Protein AF-A0A4T0ELU5-F1 (afdb_monomer_lite)

Foldseek 3Di:
DVVVLVVLLVVQQPDEAECEAPLVVLVVVLVPDDPSSLLSHAHYEYEDEFPPPDDPVSQVSLLVSLVSLLPNPNYAEYEYEYAAEFEDPCGCVPQAADALVVLVVQDPPVRNVSVVSNLSAAAHQYYHYHYPYDYDYDDPDPRVSVRSNPSVCSVVCRVVVNSCVRHHDD

Sequence (170 aa):
MQIYAEASELLFSSHVFDFDLHIESLVAFLSDLTPFARNCIRSVRLVKRALPYEKEYSKAEWAIAMEWLGRLGGLKSLSLGIVCGRPGPDGWDMIPALNLEHFDVLKGTEGMEWMDGLLTIKGLANCNVEPLVVHCPFPKSAAMARYIQFSASVDDGSFAVWLNDKMVRS

Organism: Aureobasidium pullulans (NCBI:txid5580)

Structure (mmCIF, N/CA/C/O backbone):
data_AF-A0A4T0ELU5-F1
#
_entry.id   AF-A0A4T0ELU5-F1
#
loop_
_atom_site.group_PDB
_atom_site.id
_atom_site.type_symbol
_atom_site.label_atom_id
_atom_site.label_alt_id
_atom_site.label_comp_id
_atom_site.label_asym_id
_atom_site.label_entity_id
_atom_site.label_seq_id
_atom_site.pdbx_PDB_ins_code
_atom_site.Cartn_x
_atom_site.Cartn_y
_atom_site.Cartn_z
_atom_site.occupancy
_atom_site.B_iso_or_equiv
_atom_site.auth_seq_id
_atom_site.auth_comp_id
_atom_site.auth_asym_id
_atom_site.auth_atom_id
_atom_site.pdbx_PDB_model_num
ATOM 1 N N . MET A 1 1 ? -28.016 5.121 25.402 1.00 60.59 1 MET A N 1
ATOM 2 C CA . MET A 1 1 ? -26.716 5.164 24.690 1.00 60.59 1 MET A CA 1
ATOM 3 C C . MET A 1 1 ? -26.295 3.823 24.071 1.00 60.59 1 MET A C 1
ATOM 5 O O . MET A 1 1 ? -25.379 3.831 23.267 1.00 60.59 1 MET A O 1
ATOM 9 N N . GLN A 1 2 ? -26.967 2.703 24.369 1.00 67.88 2 GLN A N 1
ATOM 10 C CA . GLN A 1 2 ? -26.643 1.377 23.820 1.00 67.88 2 GLN A CA 1
ATOM 11 C C . GLN A 1 2 ? -26.937 1.240 22.310 1.00 67.88 2 GLN A C 1
ATOM 13 O O . GLN A 1 2 ? -26.076 0.798 21.562 1.00 67.88 2 GLN A O 1
ATOM 18 N N . ILE A 1 3 ? -28.079 1.764 21.847 1.00 70.50 3 ILE A N 1
ATOM 19 C CA . ILE A 1 3 ? -28.472 1.744 20.422 1.00 70.50 3 ILE A CA 1
ATOM 20 C C . ILE A 1 3 ? -27.442 2.455 19.523 1.00 70.50 3 ILE A C 1
ATOM 22 O O . ILE A 1 3 ? -27.165 1.999 18.423 1.00 70.50 3 ILE A O 1
ATOM 26 N N . TYR A 1 4 ? -26.837 3.556 19.987 1.00 65.31 4 TYR A N 1
ATOM 27 C CA . TYR A 1 4 ? -25.806 4.276 19.224 1.00 65.31 4 TYR A CA 1
ATOM 28 C C . TYR A 1 4 ? -24.517 3.456 19.066 1.00 65.31 4 TYR A C 1
ATOM 30 O O . TYR A 1 4 ? -23.899 3.483 18.003 1.00 65.31 4 TYR A O 1
ATOM 38 N N . ALA A 1 5 ? -24.118 2.722 20.109 1.00 65.50 5 ALA A N 1
ATOM 39 C CA . ALA A 1 5 ? -22.937 1.867 20.069 1.00 65.50 5 ALA A CA 1
ATOM 40 C C . ALA A 1 5 ? -23.159 0.664 19.141 1.00 65.50 5 ALA A C 1
ATOM 42 O O . ALA A 1 5 ? -22.341 0.426 18.259 1.00 65.50 5 ALA A O 1
ATOM 43 N N . GLU A 1 6 ? -24.302 -0.015 19.273 1.00 63.28 6 GLU A N 1
ATOM 44 C CA . GLU A 1 6 ? -24.691 -1.144 18.416 1.00 63.28 6 GLU A CA 1
ATOM 45 C C . GLU A 1 6 ? -24.824 -0.721 16.943 1.00 63.28 6 GLU A C 1
ATOM 47 O O . GLU A 1 6 ? -24.315 -1.394 16.047 1.00 63.28 6 GLU A O 1
ATOM 52 N N . ALA A 1 7 ? -25.438 0.440 16.680 1.00 72.56 7 ALA A N 1
ATOM 53 C CA . ALA A 1 7 ? -25.554 0.980 15.328 1.00 72.56 7 ALA A CA 1
ATOM 54 C C . ALA A 1 7 ? -24.190 1.370 14.738 1.00 72.56 7 ALA A C 1
ATOM 56 O O . ALA A 1 7 ? -23.928 1.084 13.575 1.00 72.56 7 ALA A O 1
ATOM 57 N N . SER A 1 8 ? -23.304 1.991 15.525 1.00 70.69 8 SER A N 1
ATOM 58 C CA . SER A 1 8 ? -21.956 2.345 15.058 1.00 70.69 8 SER A CA 1
ATOM 59 C C . SER A 1 8 ? -21.119 1.097 14.764 1.00 70.69 8 SER A C 1
ATOM 61 O O . SER A 1 8 ? -20.410 1.054 13.763 1.00 70.69 8 SER A O 1
ATOM 63 N N . GLU A 1 9 ? -21.221 0.061 15.596 1.00 73.19 9 GLU A N 1
ATOM 64 C CA . GLU A 1 9 ? -20.533 -1.203 15.348 1.00 73.19 9 GLU A CA 1
ATOM 65 C C . GLU A 1 9 ? -20.999 -1.844 14.039 1.00 73.19 9 GLU A C 1
ATOM 67 O O . GLU A 1 9 ? -20.160 -2.189 13.208 1.00 73.19 9 GLU A O 1
ATOM 72 N N . LEU A 1 10 ? -22.313 -1.928 13.810 1.00 76.50 10 LEU A N 1
ATOM 73 C CA . LEU A 1 10 ? -22.869 -2.426 12.550 1.00 76.50 10 LEU A CA 1
ATOM 74 C C . LEU A 1 10 ? -22.392 -1.597 11.351 1.00 76.50 10 LEU A C 1
ATOM 76 O O . LEU A 1 10 ? -21.837 -2.157 10.413 1.00 76.50 10 LEU A O 1
ATOM 80 N N . LEU A 1 11 ? -22.543 -0.272 11.400 1.00 77.38 11 LEU A N 1
ATOM 81 C CA . LEU A 1 11 ? -22.243 0.612 10.269 1.00 77.38 11 LEU A CA 1
ATOM 82 C C . LEU A 1 11 ? -20.759 0.623 9.881 1.00 77.38 11 LEU A C 1
ATOM 84 O O . LEU A 1 11 ? -20.438 0.664 8.700 1.00 77.38 11 LEU A O 1
ATOM 88 N N . PHE A 1 12 ? -19.838 0.601 10.845 1.00 78.06 12 PHE A N 1
ATOM 89 C CA . PHE A 1 12 ? -18.409 0.743 10.540 1.00 78.06 12 PHE A CA 1
ATOM 90 C C . PHE A 1 12 ? -17.669 -0.594 10.401 1.00 78.06 12 PHE A C 1
ATOM 92 O O . PHE A 1 12 ? -16.571 -0.619 9.846 1.00 78.06 12 PHE A O 1
ATOM 99 N N . SER A 1 13 ? -18.238 -1.714 10.860 1.00 78.00 13 SER A N 1
ATOM 100 C CA . SER A 1 13 ? -17.550 -3.010 10.780 1.00 78.00 13 SER A CA 1
ATOM 101 C C . SER A 1 13 ? -17.874 -3.833 9.533 1.00 78.00 13 SER A C 1
ATOM 103 O O . SER A 1 13 ? -17.039 -4.640 9.124 1.00 78.00 13 SER A O 1
ATOM 105 N N . SER A 1 14 ? -19.037 -3.622 8.903 1.00 81.19 14 SER A N 1
ATOM 106 C CA . SER A 1 14 ? -19.497 -4.423 7.756 1.00 81.19 14 SER A CA 1
ATOM 107 C C . SER A 1 14 ? -19.096 -3.878 6.383 1.00 81.19 14 SER A C 1
ATOM 109 O O . SER A 1 14 ? -19.432 -4.486 5.367 1.00 81.19 14 SER A O 1
ATOM 111 N N . HIS A 1 15 ? -18.419 -2.730 6.323 1.00 86.69 15 HIS A N 1
ATOM 112 C CA . HIS A 1 15 ? -18.087 -2.054 5.070 1.00 86.69 15 HIS A CA 1
ATOM 113 C C . HIS A 1 15 ? -16.5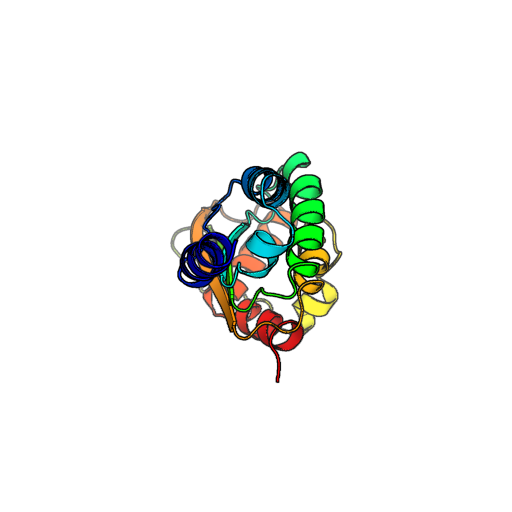80 -1.962 4.838 1.00 86.69 15 HIS A C 1
ATOM 115 O O . HIS A 1 15 ? -15.780 -1.906 5.773 1.00 86.69 15 HIS A O 1
ATOM 121 N N . VAL A 1 16 ? -16.205 -1.937 3.558 1.00 92.19 16 VAL A N 1
ATOM 122 C CA . VAL A 1 16 ? -14.872 -1.522 3.124 1.00 92.19 16 VAL A CA 1
ATOM 123 C C . VAL A 1 16 ? -14.939 -0.025 2.860 1.00 92.19 16 VAL A C 1
ATOM 125 O O . VAL A 1 16 ? -15.671 0.406 1.971 1.00 92.19 16 VAL A O 1
ATOM 128 N N . PHE A 1 17 ? -14.198 0.762 3.637 1.00 94.38 17 PHE A N 1
ATOM 129 C CA . PHE A 1 17 ? -14.061 2.193 3.382 1.00 94.38 17 PHE A CA 1
ATOM 130 C C . PHE A 1 17 ? -13.007 2.397 2.300 1.00 94.38 17 PHE A C 1
ATOM 132 O O . PHE A 1 17 ? -11.821 2.167 2.540 1.00 94.38 17 PHE A O 1
ATOM 139 N N . ASP A 1 18 ? -13.460 2.764 1.106 1.00 94.38 18 ASP A N 1
ATOM 140 C CA . ASP A 1 18 ? -12.616 2.976 -0.063 1.00 94.38 18 ASP A CA 1
ATOM 141 C C . ASP A 1 18 ? -12.361 4.466 -0.270 1.00 94.38 18 ASP A C 1
ATOM 143 O O . ASP A 1 18 ? -13.299 5.253 -0.408 1.00 94.38 18 ASP A O 1
ATOM 147 N N . PHE A 1 19 ? -11.085 4.839 -0.270 1.00 93.38 19 PHE A N 1
ATOM 148 C CA . PHE A 1 19 ? -10.647 6.210 -0.512 1.00 93.38 19 PHE A CA 1
ATOM 149 C C . PHE A 1 19 ? -9.945 6.361 -1.860 1.00 93.38 19 PHE A C 1
ATOM 151 O O . PHE A 1 19 ? -9.577 7.477 -2.211 1.00 93.38 19 PHE A O 1
ATOM 158 N N . ASP A 1 20 ? -9.768 5.276 -2.624 1.00 89.50 20 ASP A N 1
ATOM 159 C CA . ASP A 1 20 ? -9.060 5.279 -3.904 1.00 89.50 20 ASP A CA 1
ATOM 160 C C . ASP A 1 20 ? -7.741 6.085 -3.804 1.00 89.50 20 ASP A C 1
ATOM 162 O O . ASP A 1 20 ? -6.909 5.827 -2.929 1.00 89.50 20 ASP A O 1
ATOM 166 N N . LEU A 1 21 ? -7.557 7.094 -4.656 1.00 86.62 21 LEU A N 1
ATOM 167 C CA . LEU A 1 21 ? -6.403 7.994 -4.674 1.00 86.62 21 LEU A CA 1
ATOM 168 C C . LEU A 1 21 ? -6.512 9.183 -3.704 1.00 86.62 21 LEU A C 1
ATOM 170 O O . LEU A 1 21 ? -5.566 9.965 -3.608 1.00 86.62 21 LEU A O 1
ATOM 174 N N . HIS A 1 22 ? -7.645 9.340 -3.020 1.00 89.50 22 HIS A N 1
ATOM 175 C CA . HIS A 1 22 ? -7.974 10.469 -2.148 1.00 89.50 22 HIS A CA 1
ATOM 176 C C . HIS A 1 22 ? -7.513 10.226 -0.710 1.00 89.50 22 HIS A C 1
ATOM 178 O O . HIS A 1 22 ? -8.309 10.173 0.233 1.00 89.50 22 HIS A O 1
ATOM 184 N N . ILE A 1 23 ? -6.206 10.047 -0.536 1.00 89.56 23 ILE A N 1
ATOM 185 C CA . ILE A 1 23 ? -5.593 9.741 0.760 1.00 89.56 23 ILE A CA 1
ATOM 186 C C . ILE A 1 23 ? -5.880 10.819 1.824 1.00 89.56 23 ILE A C 1
ATOM 188 O O . ILE A 1 23 ? -6.011 10.511 3.008 1.00 89.56 23 ILE A O 1
ATOM 192 N N . GLU A 1 24 ? -6.073 12.071 1.412 1.00 88.50 24 GLU A N 1
ATOM 193 C CA . GLU A 1 24 ? -6.480 13.192 2.259 1.00 88.50 24 GLU A CA 1
ATOM 194 C C . GLU A 1 24 ? -7.869 12.988 2.884 1.00 88.50 24 GLU A C 1
ATOM 196 O O . GLU A 1 24 ? -8.109 13.352 4.041 1.00 88.50 24 GLU A O 1
ATOM 201 N N . SER A 1 25 ? -8.775 12.341 2.145 1.00 91.88 25 SER A N 1
ATOM 202 C CA . SER A 1 25 ? -10.150 12.099 2.585 1.00 91.88 25 SER A CA 1
ATOM 203 C C . SER A 1 25 ? -10.215 11.055 3.699 1.00 91.88 25 SER A C 1
ATOM 205 O O . SER A 1 25 ? -11.090 11.142 4.559 1.00 91.88 25 SER A O 1
ATOM 207 N N . LEU A 1 26 ? -9.258 10.117 3.751 1.00 93.50 26 LEU A N 1
ATOM 208 C CA . LEU A 1 26 ? -9.125 9.175 4.867 1.00 93.50 26 LEU A CA 1
ATOM 209 C C . LEU A 1 26 ? -8.890 9.922 6.180 1.00 93.50 26 LEU A C 1
ATOM 211 O O . LEU A 1 26 ? -9.548 9.644 7.181 1.00 93.50 26 LEU A O 1
ATOM 215 N N . VAL A 1 27 ? -7.951 10.870 6.191 1.00 91.44 27 VAL A N 1
ATOM 216 C CA . VAL A 1 27 ? -7.578 11.589 7.416 1.00 91.44 27 VAL A CA 1
ATOM 217 C C . VAL A 1 27 ? -8.738 12.453 7.908 1.00 91.44 27 VAL A C 1
ATOM 219 O O . VAL A 1 27 ? -9.033 12.437 9.105 1.00 91.44 27 VAL A O 1
ATOM 222 N N . ALA A 1 28 ? -9.428 13.152 7.000 1.00 92.31 28 ALA A N 1
ATOM 223 C CA . ALA A 1 28 ? -10.627 13.922 7.329 1.00 92.31 28 ALA A CA 1
ATOM 224 C C . ALA A 1 28 ? -11.723 13.016 7.918 1.00 92.31 28 ALA A C 1
ATOM 226 O O . ALA A 1 28 ? -12.185 13.249 9.034 1.00 92.31 28 ALA A O 1
ATOM 227 N N . PHE A 1 29 ? -12.038 11.911 7.234 1.00 94.12 29 PHE A N 1
ATOM 228 C CA . PHE A 1 29 ? -13.028 10.935 7.687 1.00 94.12 29 PHE A CA 1
ATOM 229 C C . PHE A 1 29 ? -12.709 10.385 9.082 1.00 94.12 29 PHE A C 1
ATOM 231 O O . PHE A 1 29 ? -13.560 10.401 9.966 1.00 94.12 29 PHE A O 1
ATOM 238 N N . LEU A 1 30 ? -11.475 9.930 9.322 1.00 93.69 30 LEU A N 1
ATOM 239 C CA . LEU A 1 30 ? -11.087 9.376 10.622 1.00 93.69 30 LEU A CA 1
ATOM 240 C C . LEU A 1 30 ? -11.102 10.428 11.738 1.00 93.69 30 LEU A C 1
ATOM 242 O O . LEU A 1 30 ? -11.379 10.078 12.892 1.00 93.69 30 LEU A O 1
ATOM 246 N N . SER A 1 31 ? -10.799 11.686 11.412 1.00 92.00 31 SER A N 1
ATOM 247 C CA . SER A 1 31 ? -10.791 12.805 12.361 1.00 92.00 31 SER A CA 1
ATOM 248 C C . SER A 1 31 ? -12.198 13.184 12.820 1.00 92.00 31 SER A C 1
ATOM 250 O O . SER A 1 31 ? -12.378 13.467 14.003 1.00 92.00 31 SER A O 1
ATOM 252 N N . ASP A 1 32 ? -13.184 13.102 11.926 1.00 93.69 32 ASP A N 1
ATOM 253 C CA . ASP A 1 32 ? -14.591 13.393 12.226 1.00 93.69 32 ASP A CA 1
ATOM 254 C C . ASP A 1 32 ? -15.266 12.297 13.074 1.00 93.69 32 ASP A C 1
ATOM 256 O O . ASP A 1 32 ? -16.287 12.532 13.727 1.00 93.69 32 ASP A O 1
ATOM 260 N N . LEU A 1 33 ? -14.696 11.086 13.105 1.00 91.50 33 LEU A N 1
ATOM 261 C CA . LEU A 1 33 ? -15.218 9.980 13.904 1.00 91.50 33 LEU A CA 1
ATOM 262 C C . LEU A 1 33 ? -14.823 10.069 15.381 1.00 91.50 33 LEU A C 1
ATOM 264 O O . LEU A 1 33 ? -13.678 10.355 15.746 1.00 91.50 33 LEU A O 1
ATOM 268 N N . THR A 1 34 ? -15.762 9.669 16.244 1.00 91.12 34 THR A N 1
ATOM 269 C CA . THR A 1 34 ? -15.469 9.407 17.658 1.00 91.12 34 THR A CA 1
ATOM 270 C C . THR A 1 34 ? -14.444 8.273 17.799 1.00 91.12 34 THR A C 1
ATOM 272 O O . THR A 1 34 ? -14.379 7.387 16.940 1.00 91.12 34 THR A O 1
ATOM 275 N N . PRO A 1 35 ? -13.679 8.218 18.908 1.00 90.25 35 PRO A N 1
ATOM 276 C CA . PRO A 1 35 ? -12.730 7.129 19.142 1.00 90.25 35 PRO A CA 1
ATOM 277 C C . PRO A 1 35 ? -13.364 5.731 19.066 1.00 90.25 35 PRO A C 1
ATOM 279 O O . PRO A 1 35 ? -12.737 4.801 18.564 1.00 90.25 35 PRO A O 1
ATOM 282 N N . PHE A 1 36 ? -14.615 5.588 19.522 1.00 89.19 36 PHE A N 1
ATOM 283 C CA . PHE A 1 36 ? -15.353 4.327 19.446 1.00 89.19 36 PHE A CA 1
ATOM 284 C C . PHE A 1 36 ? -15.658 3.934 17.995 1.00 89.19 36 PHE A C 1
ATOM 286 O O . PHE A 1 36 ? -15.242 2.864 17.562 1.00 89.19 36 PHE A O 1
ATOM 293 N N . ALA A 1 37 ? -16.311 4.818 17.230 1.00 89.56 37 ALA A N 1
ATOM 294 C CA . ALA A 1 37 ? -16.674 4.555 15.836 1.00 89.56 37 ALA A CA 1
ATOM 295 C C . ALA A 1 37 ? -15.441 4.254 14.971 1.00 89.56 37 ALA A C 1
ATOM 297 O O . ALA A 1 37 ? -15.435 3.318 14.174 1.00 89.56 37 ALA A O 1
ATOM 298 N N . ARG A 1 38 ? -14.348 4.987 15.202 1.00 92.69 38 ARG A N 1
ATOM 299 C CA . ARG A 1 38 ? -13.065 4.756 14.541 1.00 92.69 38 ARG A CA 1
ATOM 300 C C . ARG A 1 38 ? -12.520 3.345 14.794 1.00 92.69 38 ARG A C 1
ATOM 302 O O . ARG A 1 38 ? -12.004 2.711 13.879 1.00 92.69 38 ARG A O 1
ATOM 309 N N . ASN A 1 39 ? -12.656 2.830 16.015 1.00 90.06 39 ASN A N 1
ATOM 310 C CA . ASN A 1 39 ? -12.194 1.487 16.373 1.00 90.06 39 ASN A CA 1
ATOM 311 C C . ASN A 1 39 ? -13.103 0.357 15.842 1.00 90.06 39 ASN A C 1
ATOM 313 O O . ASN A 1 39 ? -12.728 -0.820 15.886 1.00 90.06 39 ASN A O 1
ATOM 317 N N . CYS A 1 40 ? -14.290 0.694 15.334 1.00 92.75 40 CYS A N 1
ATOM 318 C CA . CYS A 1 40 ? -15.178 -0.247 14.656 1.00 92.75 40 CYS A CA 1
ATOM 319 C C . CYS A 1 40 ? -14.767 -0.501 13.199 1.00 92.75 40 CYS A C 1
ATOM 321 O O . CYS A 1 40 ? -15.162 -1.527 12.653 1.00 92.75 40 CYS A O 1
ATOM 323 N N . ILE A 1 41 ? -13.947 0.366 12.590 1.00 94.81 41 ILE A N 1
ATOM 324 C CA . ILE A 1 41 ? -13.461 0.189 11.214 1.00 94.81 41 ILE A CA 1
ATOM 325 C C . ILE A 1 41 ? -12.640 -1.099 11.117 1.00 94.81 41 ILE A C 1
ATOM 327 O O . ILE A 1 41 ? -11.646 -1.275 11.826 1.00 94.81 41 ILE A O 1
ATOM 331 N N . ARG A 1 42 ? -13.060 -2.005 10.225 1.00 96.00 42 ARG A N 1
ATOM 332 C CA . ARG A 1 42 ? -12.394 -3.301 9.997 1.00 96.00 42 ARG A CA 1
ATOM 333 C C . ARG A 1 42 ? -11.646 -3.382 8.675 1.00 96.00 42 ARG A C 1
ATOM 335 O O . ARG A 1 42 ? -10.632 -4.077 8.625 1.00 96.00 42 ARG A O 1
ATOM 342 N N . SER A 1 43 ? -12.113 -2.681 7.647 1.00 96.88 43 SER A N 1
ATOM 343 C CA . SER A 1 43 ? -11.611 -2.837 6.283 1.00 96.88 43 SER A CA 1
ATOM 344 C C . SER A 1 43 ? -11.446 -1.486 5.598 1.00 96.88 43 SER A C 1
ATOM 346 O O . SER A 1 43 ? -12.394 -0.704 5.534 1.00 96.88 43 SER A O 1
ATOM 348 N N . VAL A 1 44 ? -10.252 -1.229 5.068 1.00 97.25 44 VAL A N 1
ATOM 349 C CA . VAL A 1 44 ? -9.926 -0.006 4.319 1.00 97.25 44 VAL A CA 1
ATOM 350 C C . VAL A 1 44 ? -9.336 -0.382 2.964 1.00 97.25 44 VAL A C 1
ATOM 352 O O . VAL A 1 44 ? -8.584 -1.355 2.859 1.00 97.25 44 VAL A O 1
ATOM 355 N N . ARG A 1 45 ? -9.663 0.397 1.933 1.00 97.06 45 ARG A N 1
ATOM 356 C CA . ARG A 1 45 ? -9.035 0.330 0.617 1.00 97.06 45 ARG A CA 1
ATOM 357 C C . ARG A 1 45 ? -8.395 1.667 0.260 1.00 97.06 45 ARG A C 1
ATOM 359 O O . ARG A 1 45 ? -9.010 2.714 0.441 1.00 97.06 45 ARG A O 1
ATOM 366 N N . LEU A 1 46 ? -7.160 1.602 -0.232 1.00 95.69 46 LEU A N 1
ATOM 367 C CA . LEU A 1 46 ? -6.372 2.740 -0.701 1.00 95.69 46 LEU A CA 1
ATOM 368 C C . LEU A 1 46 ? -5.732 2.416 -2.047 1.00 95.69 46 LEU A C 1
ATOM 370 O O . LEU A 1 46 ? -5.426 1.256 -2.327 1.00 95.69 46 LEU A O 1
ATOM 374 N N . VAL A 1 47 ? -5.444 3.448 -2.832 1.00 94.19 47 VAL A N 1
ATOM 375 C CA . VAL A 1 47 ? -4.659 3.344 -4.058 1.00 94.19 47 VAL A CA 1
ATOM 376 C C . VAL A 1 47 ? -3.407 4.206 -3.964 1.00 94.19 47 VAL A C 1
ATOM 378 O O . VAL A 1 47 ? -3.454 5.392 -3.641 1.00 94.19 47 VAL A O 1
ATOM 381 N N . LYS A 1 48 ? -2.260 3.613 -4.297 1.00 92.62 48 LYS A N 1
ATOM 382 C CA . LYS A 1 48 ? -0.966 4.287 -4.360 1.00 92.62 48 LYS A CA 1
ATOM 383 C C . LYS A 1 48 ? -0.516 4.450 -5.806 1.00 92.62 48 LYS A C 1
ATOM 385 O O . LYS A 1 48 ? -0.368 3.482 -6.553 1.00 92.62 48 LYS A O 1
ATOM 390 N N . ARG A 1 49 ? -0.182 5.686 -6.182 1.00 87.69 49 ARG A N 1
ATOM 391 C CA . ARG A 1 49 ? 0.662 5.957 -7.356 1.00 87.69 49 ARG A CA 1
ATOM 392 C C . ARG A 1 49 ? 2.120 5.864 -6.936 1.00 87.69 49 ARG A C 1
ATOM 394 O O . ARG A 1 49 ? 2.553 6.641 -6.087 1.00 87.69 49 ARG A O 1
ATOM 401 N N . ALA A 1 50 ? 2.865 4.916 -7.489 1.00 72.06 50 ALA A N 1
ATOM 402 C CA . ALA A 1 50 ? 4.313 4.873 -7.311 1.00 72.06 50 ALA A CA 1
ATOM 403 C C . ALA A 1 50 ? 5.005 5.881 -8.253 1.00 72.06 50 ALA A C 1
ATOM 405 O O . ALA A 1 50 ? 4.388 6.418 -9.182 1.00 72.06 50 ALA A O 1
ATOM 406 N N . LEU A 1 51 ? 6.289 6.162 -8.003 1.00 70.94 51 LEU A N 1
ATOM 407 C CA . LEU A 1 51 ? 7.122 6.951 -8.918 1.00 70.94 51 LEU A CA 1
ATOM 408 C C . LEU A 1 51 ? 7.050 6.414 -10.354 1.00 70.94 51 LEU A C 1
ATOM 410 O O . LEU A 1 51 ? 6.876 5.220 -10.505 1.00 70.94 51 LEU A O 1
ATOM 414 N N . PRO A 1 52 ? 7.244 7.241 -11.398 1.00 66.50 52 PRO A N 1
ATOM 415 C CA . PRO A 1 52 ? 7.595 8.663 -11.343 1.00 66.50 52 PRO A CA 1
ATOM 416 C C . PRO A 1 52 ? 6.382 9.597 -11.208 1.00 66.50 52 PRO A C 1
ATOM 418 O O . PRO A 1 52 ? 6.539 10.810 -11.287 1.00 66.50 52 PRO A O 1
ATOM 421 N N . TYR A 1 53 ? 5.173 9.061 -11.038 1.00 67.88 53 TYR A N 1
ATOM 422 C CA . TYR A 1 53 ? 3.932 9.843 -11.083 1.00 67.88 53 TYR A CA 1
ATOM 423 C C . TYR A 1 53 ? 3.465 10.357 -9.714 1.00 67.88 53 TYR A C 1
ATOM 425 O O . TYR A 1 53 ? 2.390 10.956 -9.611 1.00 67.88 53 TYR A O 1
ATOM 433 N N . GLU A 1 54 ? 4.248 10.122 -8.661 1.00 71.50 54 GLU A N 1
ATOM 434 C CA . GLU A 1 54 ? 3.971 10.637 -7.325 1.00 71.50 54 GLU A CA 1
ATOM 435 C C . GLU A 1 54 ? 4.324 12.125 -7.224 1.00 71.50 54 GLU A C 1
ATOM 437 O O . GLU A 1 54 ? 5.419 12.553 -7.584 1.00 71.50 54 GLU A O 1
ATOM 442 N N . LYS A 1 55 ? 3.383 12.915 -6.705 1.00 67.38 55 LYS A N 1
ATOM 443 C CA . LYS A 1 55 ? 3.590 14.332 -6.393 1.00 67.38 55 LYS A CA 1
ATOM 444 C C . LYS A 1 55 ? 4.008 14.485 -4.929 1.00 67.38 55 LY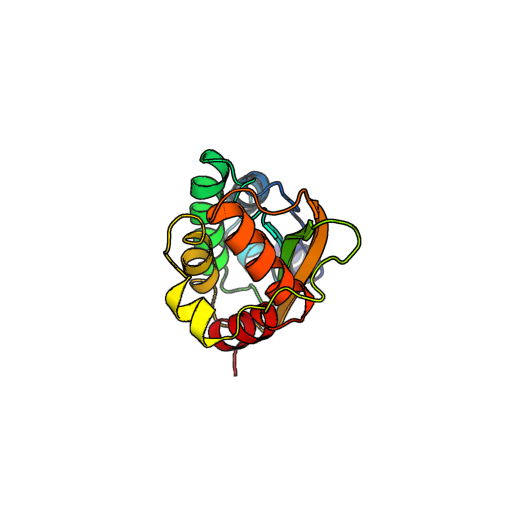S A C 1
ATOM 446 O O . LYS A 1 55 ? 3.556 13.719 -4.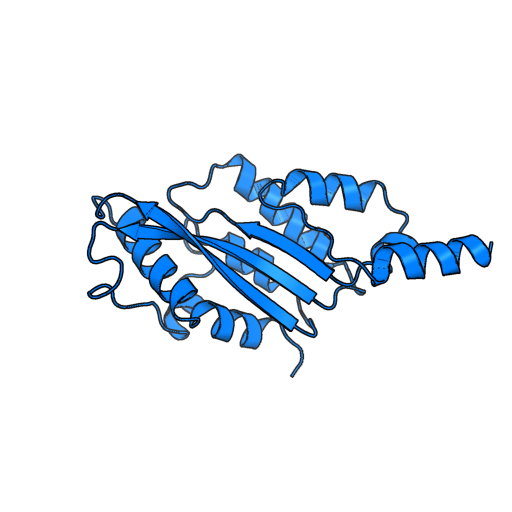088 1.00 67.38 55 LYS A O 1
ATOM 451 N N . GLU A 1 56 ? 4.806 15.501 -4.604 1.00 60.56 56 GLU A N 1
ATOM 452 C CA . GLU A 1 56 ? 5.362 15.681 -3.249 1.00 60.56 56 GLU A CA 1
ATOM 453 C C . GLU A 1 56 ? 4.308 15.804 -2.139 1.00 60.56 56 GLU A C 1
ATOM 455 O O . GLU A 1 56 ? 4.482 15.201 -1.083 1.00 60.56 56 GLU A O 1
ATOM 460 N N . TYR A 1 57 ? 3.191 16.507 -2.371 1.00 57.66 57 TYR A N 1
ATOM 461 C CA . TYR A 1 57 ? 2.119 16.625 -1.367 1.00 57.66 57 TYR A CA 1
ATOM 462 C C . TYR A 1 57 ? 1.533 15.257 -0.980 1.00 57.66 57 TYR A C 1
ATOM 464 O O . TYR A 1 57 ? 1.262 15.005 0.192 1.00 57.66 57 TYR A O 1
ATOM 472 N N . SER A 1 58 ? 1.471 14.335 -1.946 1.00 74.88 58 SER A N 1
ATOM 473 C CA . SER A 1 58 ? 0.982 12.974 -1.736 1.00 74.88 58 SER A CA 1
ATOM 474 C C . SER A 1 58 ? 1.859 12.193 -0.755 1.00 74.88 58 SER A C 1
ATOM 476 O O . SER A 1 58 ? 1.348 11.289 -0.099 1.00 74.88 58 SER A O 1
ATOM 478 N N . LYS A 1 59 ? 3.153 12.532 -0.618 1.00 82.31 59 LYS A N 1
ATOM 479 C CA . LYS A 1 59 ? 4.065 11.852 0.316 1.00 82.31 59 LYS A CA 1
ATOM 480 C C . LYS A 1 59 ? 3.716 12.161 1.772 1.00 82.31 59 LYS A C 1
ATOM 482 O O . LYS A 1 59 ? 3.652 11.249 2.594 1.00 82.31 59 LYS A O 1
ATOM 487 N N . ALA A 1 60 ? 3.486 13.437 2.090 1.00 86.56 60 ALA A N 1
ATOM 488 C CA . ALA A 1 60 ? 3.163 13.867 3.451 1.00 86.56 60 ALA A CA 1
ATOM 489 C C . ALA A 1 60 ? 1.787 13.347 3.890 1.00 86.56 60 ALA A C 1
ATOM 491 O O . ALA A 1 60 ? 1.646 12.824 4.995 1.00 86.56 60 ALA A O 1
ATOM 492 N N . GLU A 1 61 ? 0.793 13.427 3.004 1.00 89.56 61 GLU A N 1
ATOM 493 C CA . GLU A 1 61 ? -0.549 12.899 3.267 1.00 89.56 61 GLU A CA 1
ATOM 494 C C . GLU A 1 61 ? -0.523 11.382 3.471 1.00 89.56 61 GLU A C 1
ATOM 496 O O . GLU A 1 61 ? -1.161 10.876 4.392 1.00 89.56 61 GLU A O 1
ATOM 501 N N . TRP A 1 62 ? 0.278 10.661 2.677 1.00 92.00 62 TRP A N 1
ATOM 502 C CA . TRP A 1 62 ? 0.474 9.227 2.861 1.00 92.00 62 TRP A CA 1
ATOM 503 C C . TRP A 1 62 ? 1.093 8.898 4.218 1.00 92.00 62 TRP A C 1
ATOM 505 O O . TRP A 1 62 ? 0.582 8.033 4.924 1.00 92.00 62 TRP A O 1
ATOM 515 N N . ALA A 1 63 ? 2.161 9.595 4.616 1.00 91.62 63 ALA A N 1
ATOM 516 C CA . ALA A 1 63 ? 2.803 9.368 5.910 1.00 91.62 63 ALA A CA 1
ATOM 517 C C . ALA A 1 63 ? 1.814 9.555 7.073 1.00 91.62 63 ALA A C 1
ATOM 519 O O . ALA A 1 63 ? 1.686 8.671 7.921 1.00 91.62 63 ALA A O 1
ATOM 520 N N . ILE A 1 64 ? 1.046 10.651 7.056 1.00 93.50 64 ILE A N 1
ATOM 521 C CA . ILE A 1 64 ? 0.005 10.920 8.055 1.00 93.50 64 ILE A CA 1
ATOM 522 C C . ILE A 1 64 ? -1.049 9.807 8.033 1.00 93.50 64 ILE A C 1
ATOM 524 O O . ILE A 1 64 ? -1.367 9.238 9.076 1.00 93.50 64 ILE A O 1
ATOM 528 N N . ALA A 1 65 ? -1.570 9.447 6.861 1.00 94.56 65 ALA A N 1
ATOM 529 C CA . ALA A 1 65 ? -2.559 8.384 6.721 1.00 94.56 65 ALA A CA 1
ATOM 530 C C . ALA A 1 65 ? -2.077 7.042 7.294 1.00 94.56 65 ALA A C 1
ATOM 532 O O . ALA A 1 65 ? -2.834 6.368 7.995 1.00 94.56 65 ALA A O 1
ATOM 533 N N . MET A 1 66 ? -0.820 6.666 7.048 1.00 95.56 66 MET A N 1
ATOM 534 C CA . MET A 1 66 ? -0.250 5.433 7.591 1.00 95.56 66 MET A CA 1
ATOM 535 C C . MET A 1 66 ? -0.152 5.471 9.119 1.00 95.56 66 MET A C 1
ATOM 537 O O . MET A 1 66 ? -0.486 4.477 9.763 1.00 95.56 66 MET A O 1
ATOM 541 N N . GLU A 1 67 ? 0.202 6.612 9.725 1.00 94.19 67 GLU A N 1
ATOM 542 C CA . GLU A 1 67 ? 0.160 6.760 11.187 1.00 94.19 67 GLU A CA 1
ATOM 543 C C . GLU A 1 67 ? -1.249 6.553 11.748 1.00 94.19 67 GLU A C 1
ATOM 545 O O . GLU A 1 67 ? -1.428 5.903 12.781 1.00 94.19 67 GLU A O 1
ATOM 550 N N . TRP A 1 68 ? -2.258 7.108 11.076 1.00 95.12 68 TRP A N 1
ATOM 551 C CA . TRP A 1 68 ? -3.651 6.949 11.473 1.00 95.12 68 TRP A CA 1
ATOM 552 C C . TRP A 1 68 ? -4.093 5.491 11.394 1.00 95.12 68 TRP A C 1
ATOM 554 O O . TRP A 1 68 ? -4.621 4.972 12.378 1.00 95.12 68 TRP A O 1
ATOM 564 N N . LEU A 1 69 ? -3.826 4.815 10.272 1.00 95.31 69 LEU A N 1
ATOM 565 C CA . LEU A 1 69 ? -4.143 3.397 10.093 1.00 95.31 69 LEU A CA 1
ATOM 566 C C . LEU A 1 69 ? -3.390 2.503 11.081 1.00 95.31 69 LEU A C 1
ATOM 568 O O . LEU A 1 69 ? -3.988 1.587 11.640 1.00 95.31 69 LEU A O 1
ATOM 572 N N . GLY A 1 70 ? -2.119 2.796 11.364 1.00 93.81 70 GLY A N 1
ATOM 573 C CA . GLY A 1 70 ? -1.319 2.061 12.347 1.00 93.81 70 GLY A CA 1
ATOM 574 C C . GLY A 1 70 ? -1.870 2.157 13.775 1.00 93.81 70 GLY A C 1
ATOM 575 O O . GLY A 1 70 ? -1.635 1.269 14.593 1.00 93.81 70 GLY A O 1
ATOM 576 N N . ARG A 1 71 ? -2.654 3.201 14.078 1.00 92.44 71 ARG A N 1
ATOM 577 C CA . ARG A 1 71 ? -3.343 3.384 15.369 1.00 92.44 71 ARG A CA 1
ATOM 578 C C . ARG A 1 71 ? -4.751 2.779 15.396 1.00 92.44 71 ARG A C 1
ATOM 580 O O . ARG A 1 71 ? -5.364 2.731 16.465 1.00 92.44 71 ARG A O 1
ATOM 587 N N . LEU A 1 72 ? -5.279 2.302 14.265 1.00 92.50 72 LEU A N 1
ATOM 588 C CA . LEU A 1 72 ? -6.574 1.624 14.211 1.00 92.50 72 LEU A CA 1
ATOM 589 C C . LEU A 1 72 ? -6.449 0.191 14.738 1.00 92.50 72 LEU A C 1
ATOM 591 O O . LEU A 1 72 ? -6.336 -0.761 13.971 1.00 92.50 72 LEU A O 1
ATOM 595 N N . GLY A 1 73 ? -6.546 0.014 16.059 1.00 88.81 73 GLY A N 1
ATOM 596 C CA . GLY A 1 73 ? -6.511 -1.317 16.688 1.00 88.81 73 GLY A CA 1
ATOM 597 C C . GLY A 1 73 ? -7.603 -2.274 16.185 1.00 88.81 73 GLY A C 1
ATOM 598 O O . GLY A 1 73 ? -7.481 -3.498 16.291 1.00 88.81 73 GLY A O 1
ATOM 599 N N . GLY A 1 74 ? -8.663 -1.712 15.607 1.00 91.94 74 GLY A N 1
ATOM 600 C CA . GLY A 1 74 ? -9.754 -2.441 14.998 1.00 91.94 74 GLY A CA 1
ATOM 601 C C . GLY A 1 74 ? -9.523 -2.954 13.578 1.00 91.94 74 GLY A C 1
ATOM 602 O O . GLY A 1 74 ? -10.269 -3.844 13.165 1.00 91.94 74 GLY A O 1
ATOM 603 N N . LEU A 1 75 ? -8.528 -2.437 12.854 1.00 96.12 75 LEU A N 1
ATOM 604 C CA . LEU A 1 75 ? -8.312 -2.746 11.443 1.00 96.12 75 LEU A CA 1
ATOM 605 C C . LEU A 1 75 ? -7.908 -4.218 11.267 1.00 96.12 75 LEU A C 1
ATOM 607 O O . LEU A 1 75 ? -7.043 -4.736 11.976 1.00 96.12 75 LEU A O 1
ATOM 611 N N . LYS A 1 76 ? -8.562 -4.909 10.332 1.00 96.12 76 LYS A N 1
ATOM 612 C CA . LYS A 1 76 ? -8.332 -6.329 10.023 1.00 96.12 76 LYS A CA 1
ATOM 613 C C . LYS A 1 76 ? -7.945 -6.559 8.575 1.00 96.12 76 LYS A C 1
ATOM 615 O O . LYS A 1 76 ? -7.166 -7.470 8.320 1.00 96.12 76 LYS A O 1
ATOM 620 N N . SER A 1 77 ? -8.469 -5.763 7.652 1.00 96.88 77 SER A N 1
ATOM 621 C CA . SER A 1 77 ? -8.209 -5.914 6.226 1.00 96.88 77 SER A CA 1
ATOM 622 C C . SER A 1 77 ? -7.731 -4.601 5.626 1.00 96.88 77 SER A C 1
ATOM 624 O O . SER A 1 77 ? -8.349 -3.555 5.835 1.00 96.88 77 SER A O 1
ATOM 626 N N . LEU A 1 78 ? -6.648 -4.672 4.857 1.00 97.56 78 LEU A N 1
ATOM 627 C CA . LEU A 1 78 ? -6.194 -3.586 3.998 1.00 97.56 78 LEU A CA 1
ATOM 628 C C . LEU A 1 78 ? -6.184 -4.079 2.553 1.00 97.56 78 LEU A C 1
ATOM 630 O O . LEU A 1 78 ? -5.593 -5.114 2.256 1.00 97.56 78 LEU A O 1
ATOM 634 N N . SER A 1 79 ? -6.842 -3.346 1.660 1.00 97.56 79 SER A N 1
ATOM 635 C CA . SER A 1 79 ? -6.711 -3.529 0.213 1.00 97.56 79 SER A CA 1
ATOM 636 C C . SER A 1 79 ? -5.908 -2.375 -0.370 1.00 97.56 79 SER A C 1
ATOM 638 O O . SER A 1 79 ? -6.270 -1.215 -0.186 1.00 97.56 79 SER A O 1
ATOM 640 N N . LEU A 1 80 ? -4.825 -2.688 -1.066 1.00 97.31 80 LEU A N 1
ATOM 641 C CA . LEU A 1 80 ? -3.897 -1.718 -1.622 1.00 97.31 80 LEU A CA 1
ATOM 642 C C . LEU A 1 80 ? -3.844 -1.864 -3.142 1.00 97.31 80 LEU A C 1
ATOM 644 O O . LEU A 1 80 ? -3.218 -2.783 -3.665 1.00 97.31 80 LEU A O 1
ATOM 648 N N . GLY A 1 81 ? -4.487 -0.943 -3.853 1.00 96.50 81 GLY A N 1
ATOM 649 C CA . GLY A 1 81 ? -4.289 -0.798 -5.289 1.00 96.50 81 GLY A CA 1
ATOM 650 C C . GLY A 1 81 ? -2.960 -0.100 -5.568 1.00 96.50 81 GLY A C 1
ATOM 651 O O . GLY A 1 81 ? -2.664 0.931 -4.967 1.00 96.50 81 GLY A O 1
ATOM 652 N N . ILE A 1 82 ? -2.153 -0.624 -6.481 1.00 95.06 82 ILE A N 1
ATOM 653 C CA . ILE A 1 82 ? -0.907 0.016 -6.914 1.00 95.06 82 ILE A CA 1
ATOM 654 C C . ILE A 1 82 ? -1.013 0.331 -8.398 1.00 95.06 82 ILE A C 1
ATOM 656 O O . ILE A 1 82 ? -1.238 -0.562 -9.207 1.00 95.06 82 ILE A O 1
ATOM 660 N N . VAL A 1 83 ? -0.822 1.595 -8.774 1.00 94.12 83 VAL A N 1
ATOM 661 C CA . VAL A 1 83 ? -0.804 1.981 -10.190 1.00 94.12 83 VAL A CA 1
ATOM 662 C C . VAL A 1 83 ? 0.486 1.491 -10.845 1.00 94.12 83 VAL A C 1
ATOM 664 O O . VAL A 1 83 ? 1.562 2.045 -10.601 1.00 94.12 83 VAL A O 1
ATOM 667 N N . CYS A 1 84 ? 0.361 0.478 -11.698 1.00 93.88 84 CYS A N 1
ATOM 668 C CA . CYS A 1 84 ? 1.463 -0.242 -12.331 1.00 93.88 84 CYS A CA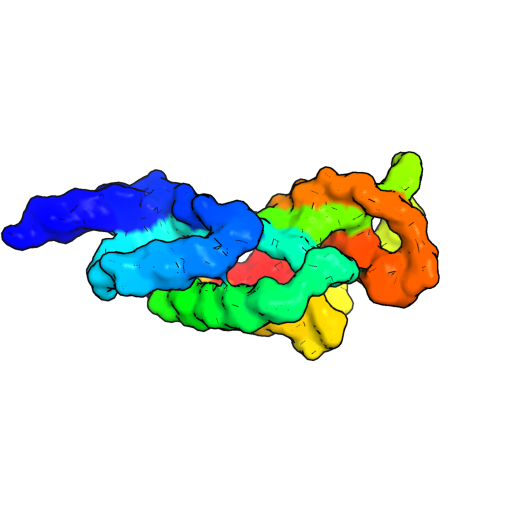 1
ATOM 669 C C . CYS A 1 84 ? 1.624 0.152 -13.798 1.00 93.88 84 CYS A C 1
ATOM 671 O O . CYS A 1 84 ? 0.669 0.112 -14.569 1.00 93.88 84 CYS A O 1
ATOM 673 N N . GLY A 1 85 ? 2.844 0.493 -14.205 1.00 93.38 85 GLY A N 1
ATOM 674 C CA . GLY A 1 85 ? 3.155 0.885 -15.573 1.00 93.38 85 GLY A CA 1
ATOM 675 C C . GLY A 1 85 ? 3.520 -0.323 -16.423 1.00 93.38 85 GLY A C 1
ATOM 676 O O . GLY A 1 85 ? 4.546 -0.957 -16.174 1.00 93.38 85 GLY A O 1
ATOM 677 N N . ARG A 1 86 ? 2.710 -0.609 -17.445 1.00 94.31 86 ARG A N 1
ATOM 678 C CA . ARG A 1 86 ? 2.980 -1.629 -18.464 1.00 94.31 86 ARG A CA 1
ATOM 679 C C . ARG A 1 86 ? 3.588 -0.976 -19.713 1.00 94.31 86 ARG A C 1
ATOM 681 O O . ARG A 1 86 ? 2.886 -0.208 -20.384 1.00 94.31 86 ARG A O 1
ATOM 688 N N . PRO A 1 87 ? 4.866 -1.241 -20.039 1.00 93.94 87 PRO A N 1
ATOM 689 C CA . PRO A 1 87 ? 5.539 -0.566 -21.140 1.00 93.94 87 PRO A CA 1
ATOM 690 C C . PRO A 1 87 ? 5.269 -1.237 -22.486 1.00 93.94 87 PRO A C 1
ATOM 692 O O . PRO A 1 87 ? 5.401 -2.448 -22.627 1.00 93.94 87 PRO A O 1
ATOM 695 N N . GLY A 1 88 ? 4.968 -0.425 -23.501 1.00 87.38 88 GLY A N 1
ATOM 696 C CA . GLY A 1 88 ? 4.872 -0.895 -24.885 1.00 87.38 88 GLY A CA 1
ATOM 697 C C . GLY A 1 88 ? 3.879 -2.055 -25.103 1.00 87.38 88 GLY A C 1
ATOM 698 O O . GLY A 1 88 ? 3.002 -2.287 -24.269 1.00 87.38 88 GLY A O 1
ATOM 699 N N . PRO A 1 89 ? 3.981 -2.759 -26.244 1.00 84.56 89 PRO A N 1
ATOM 700 C CA . PRO A 1 89 ? 3.131 -3.912 -26.546 1.00 84.56 89 PRO A CA 1
ATOM 701 C C . PRO A 1 89 ? 3.516 -5.166 -25.742 1.00 84.56 89 PRO A C 1
ATOM 703 O O . PRO A 1 89 ? 2.625 -5.862 -25.260 1.00 84.56 89 PRO A O 1
ATOM 706 N N . ASP A 1 90 ? 4.816 -5.404 -25.537 1.00 86.44 90 ASP A N 1
ATOM 707 C CA . ASP A 1 90 ? 5.340 -6.619 -24.886 1.00 86.44 90 ASP A CA 1
ATOM 708 C C . ASP A 1 90 ? 5.244 -6.575 -23.347 1.00 86.44 90 ASP A C 1
ATOM 710 O O . ASP A 1 90 ? 5.527 -7.552 -22.662 1.00 86.44 90 ASP A O 1
ATOM 714 N N . GLY A 1 91 ? 4.833 -5.442 -22.766 1.00 90.12 91 GLY A N 1
ATOM 715 C CA . GLY A 1 91 ? 4.609 -5.311 -21.329 1.00 90.12 91 GLY A CA 1
ATOM 716 C C . GLY A 1 91 ? 5.827 -5.691 -20.485 1.00 90.12 91 GLY A C 1
ATOM 717 O O . GLY A 1 91 ? 6.890 -5.083 -20.601 1.00 90.12 91 GLY A O 1
ATOM 718 N N . TRP A 1 92 ? 5.654 -6.668 -19.595 1.00 93.75 92 TRP A N 1
ATOM 719 C CA . TRP A 1 92 ? 6.685 -7.096 -18.647 1.00 93.75 92 TRP A CA 1
ATOM 720 C C . TRP A 1 92 ? 7.414 -8.382 -19.053 1.00 93.75 92 TRP A C 1
ATOM 722 O O . TRP A 1 92 ? 8.252 -8.840 -18.285 1.00 93.75 92 TRP A O 1
ATOM 732 N N . ASP A 1 93 ? 7.171 -8.933 -20.247 1.00 89.06 93 ASP A N 1
ATOM 733 C CA . ASP A 1 93 ? 7.672 -10.260 -20.652 1.00 89.06 93 ASP A CA 1
ATOM 734 C C . ASP A 1 93 ? 9.197 -10.417 -20.500 1.00 89.06 93 ASP A C 1
ATOM 736 O O . ASP A 1 93 ? 9.694 -11.478 -20.129 1.00 89.06 93 ASP A O 1
ATOM 740 N N . MET A 1 94 ? 9.949 -9.341 -20.747 1.00 86.88 94 MET A N 1
ATOM 741 C CA . MET A 1 94 ? 11.416 -9.312 -20.652 1.00 86.88 94 MET A CA 1
ATOM 742 C C . MET A 1 94 ? 11.931 -8.523 -19.442 1.00 86.88 94 MET A C 1
ATOM 744 O O . MET A 1 94 ? 13.118 -8.197 -19.367 1.00 86.88 94 MET A O 1
ATOM 748 N N . ILE A 1 95 ? 11.048 -8.161 -18.514 1.00 89.38 95 ILE A N 1
ATOM 749 C CA . ILE A 1 95 ? 11.367 -7.298 -17.381 1.00 89.38 95 ILE A CA 1
ATOM 750 C C . ILE A 1 95 ? 11.446 -8.164 -16.127 1.00 89.38 95 ILE A C 1
ATOM 752 O O . ILE A 1 95 ? 10.418 -8.642 -15.655 1.00 89.38 95 ILE A O 1
ATOM 756 N N . PRO A 1 96 ? 12.648 -8.369 -15.559 1.00 89.75 96 PRO A N 1
ATOM 757 C CA . PRO A 1 96 ? 12.793 -9.223 -14.393 1.00 89.75 96 PRO A CA 1
ATOM 758 C C . PRO A 1 96 ? 12.128 -8.562 -13.187 1.00 89.75 96 PRO A C 1
ATOM 760 O O . PRO A 1 96 ? 12.617 -7.542 -12.694 1.00 89.75 96 PRO A O 1
ATOM 763 N N . ALA A 1 97 ? 11.031 -9.144 -12.708 1.00 91.88 97 ALA A N 1
ATOM 764 C CA . ALA A 1 97 ? 10.350 -8.685 -11.510 1.00 91.88 97 ALA A CA 1
ATOM 765 C C . ALA A 1 97 ? 11.284 -8.697 -10.288 1.00 91.88 97 ALA A C 1
ATOM 767 O O . ALA A 1 97 ? 12.217 -9.498 -10.168 1.00 91.88 97 ALA A O 1
ATOM 768 N N . LEU A 1 98 ? 11.040 -7.767 -9.369 1.00 94.38 98 LEU A N 1
ATOM 769 C CA . LEU A 1 98 ? 11.727 -7.732 -8.087 1.00 94.38 98 LEU A CA 1
ATOM 770 C C . LEU A 1 98 ? 11.287 -8.910 -7.207 1.00 94.38 98 LEU A C 1
ATOM 772 O O . LEU A 1 98 ? 10.104 -9.085 -6.940 1.00 94.38 98 LEU A O 1
ATOM 776 N N . ASN A 1 99 ? 12.257 -9.680 -6.716 1.00 94.19 99 ASN A N 1
ATOM 777 C CA . ASN A 1 99 ? 12.047 -10.647 -5.642 1.00 94.19 99 ASN A CA 1
ATOM 778 C C . ASN A 1 99 ? 11.918 -9.987 -4.248 1.00 94.19 99 ASN A C 1
ATOM 780 O O . ASN A 1 99 ? 12.082 -8.777 -4.083 1.00 94.19 99 ASN A O 1
ATOM 784 N N . LEU A 1 100 ? 11.672 -10.825 -3.237 1.00 95.06 100 LEU A N 1
ATOM 785 C CA . LEU A 1 100 ? 11.415 -10.420 -1.854 1.00 95.06 100 LEU A CA 1
ATOM 786 C C . LEU A 1 100 ? 12.588 -9.654 -1.216 1.00 95.06 100 LEU A C 1
ATOM 788 O O . LEU A 1 100 ? 12.366 -8.643 -0.555 1.00 95.06 100 LEU A O 1
ATOM 792 N N . GLU A 1 101 ? 13.827 -10.103 -1.440 1.00 95.06 101 GLU A N 1
ATOM 793 C CA . GLU A 1 101 ? 15.033 -9.479 -0.873 1.00 95.06 101 GLU A CA 1
ATOM 794 C C . GLU A 1 101 ? 15.242 -8.063 -1.416 1.00 95.06 101 GLU A C 1
ATOM 796 O O . GLU A 1 101 ? 15.686 -7.166 -0.695 1.00 95.06 101 GLU A O 1
ATOM 801 N N . HIS A 1 102 ? 14.871 -7.824 -2.677 1.00 95.56 102 HIS A N 1
ATOM 802 C CA . HIS A 1 102 ? 14.948 -6.486 -3.246 1.00 95.56 102 HIS A CA 1
ATOM 803 C C . HIS A 1 102 ? 14.042 -5.493 -2.513 1.00 95.56 102 HIS A C 1
ATOM 805 O O . HIS A 1 102 ? 14.423 -4.331 -2.389 1.00 95.56 102 HIS A O 1
ATOM 811 N N . PHE A 1 103 ? 12.874 -5.901 -2.006 1.00 95.62 103 PHE A N 1
ATOM 812 C CA . PHE A 1 103 ? 11.983 -4.981 -1.288 1.00 95.62 103 PHE A CA 1
ATOM 813 C C . PHE A 1 103 ? 12.553 -4.544 0.061 1.00 95.62 103 PHE A C 1
ATOM 815 O O . PHE A 1 103 ? 12.388 -3.384 0.440 1.00 95.62 103 PHE A O 1
ATOM 822 N N . ASP A 1 104 ? 13.288 -5.421 0.749 1.00 94.75 104 ASP A N 1
ATOM 823 C CA . ASP A 1 104 ? 13.968 -5.067 1.998 1.00 94.75 104 ASP A CA 1
ATOM 824 C C . ASP A 1 104 ? 15.078 -4.026 1.780 1.00 94.75 104 ASP A C 1
ATOM 826 O O . ASP A 1 104 ? 15.338 -3.211 2.666 1.00 94.75 104 ASP A O 1
ATOM 830 N N . VAL A 1 105 ? 15.690 -4.012 0.590 1.00 93.62 105 VAL A N 1
ATOM 831 C CA . VAL A 1 105 ? 16.666 -2.990 0.174 1.00 93.62 105 VAL A CA 1
ATOM 832 C C . VAL A 1 105 ? 15.979 -1.723 -0.343 1.00 93.62 105 VAL A C 1
ATOM 834 O O . VAL A 1 105 ? 16.482 -0.622 -0.134 1.00 93.62 105 VAL A O 1
ATOM 837 N N . LEU A 1 106 ? 14.851 -1.859 -1.044 1.00 91.25 106 LEU A N 1
ATOM 838 C CA . LEU A 1 106 ? 14.160 -0.738 -1.682 1.00 91.25 106 LEU A CA 1
ATOM 839 C C . LEU A 1 106 ? 13.363 0.120 -0.706 1.00 91.25 106 LEU A C 1
ATOM 841 O O . LEU A 1 106 ? 13.243 1.326 -0.939 1.00 91.25 106 LEU A O 1
ATOM 845 N N . LYS A 1 107 ? 12.802 -0.463 0.354 1.00 91.81 107 LYS A N 1
ATOM 846 C CA . LYS A 1 107 ? 12.030 0.296 1.343 1.00 91.81 107 LYS A CA 1
ATOM 847 C C . LYS A 1 107 ? 12.891 1.420 1.939 1.00 91.81 107 LYS A C 1
ATOM 849 O O . LYS A 1 107 ? 14.049 1.209 2.296 1.00 91.81 107 LYS A O 1
ATOM 854 N N . GLY A 1 108 ? 12.349 2.634 1.984 1.00 87.00 108 GLY A N 1
ATOM 855 C CA . GLY A 1 108 ? 13.078 3.803 2.496 1.00 87.00 108 GLY A CA 1
ATOM 856 C C . GLY A 1 108 ? 14.049 4.455 1.503 1.00 87.00 108 GLY A C 1
ATOM 857 O O . GLY A 1 108 ? 14.620 5.497 1.817 1.00 87.00 108 GLY A O 1
ATOM 858 N N . THR A 1 109 ? 14.229 3.896 0.300 1.00 89.31 109 THR A N 1
ATOM 859 C CA . THR A 1 109 ? 14.951 4.588 -0.782 1.00 89.31 109 THR A CA 1
ATOM 860 C C . THR A 1 109 ? 14.091 5.687 -1.407 1.00 89.31 109 THR A C 1
ATOM 862 O O . THR A 1 109 ? 12.870 5.700 -1.243 1.00 89.31 109 THR A O 1
ATOM 865 N N . GLU A 1 110 ? 14.721 6.608 -2.143 1.00 84.19 110 GLU A N 1
ATOM 866 C CA . GLU A 1 110 ? 14.037 7.742 -2.775 1.00 84.19 110 GLU A CA 1
ATOM 867 C C . GLU A 1 110 ? 12.842 7.290 -3.637 1.00 84.19 110 GLU A C 1
ATOM 869 O O . GLU A 1 110 ? 12.997 6.573 -4.633 1.00 84.19 110 GLU A O 1
ATOM 874 N N . GLY A 1 111 ? 11.639 7.722 -3.248 1.00 83.00 111 GLY A N 1
ATOM 875 C CA . GLY A 1 111 ? 10.368 7.374 -3.888 1.00 83.00 111 GLY A CA 1
ATOM 876 C C . GLY A 1 111 ? 9.716 6.067 -3.448 1.00 83.00 111 GLY A C 1
ATOM 877 O O . GLY A 1 111 ? 8.642 5.725 -3.947 1.00 83.00 111 GLY A O 1
ATOM 878 N N . MET A 1 112 ? 10.352 5.334 -2.538 1.00 89.88 112 MET A N 1
ATOM 879 C CA . MET A 1 112 ? 9.855 4.094 -1.939 1.00 89.88 112 MET A CA 1
ATOM 880 C C . MET A 1 112 ? 9.705 4.213 -0.412 1.00 89.88 112 MET A C 1
ATOM 882 O O . MET A 1 112 ? 9.410 3.231 0.266 1.00 89.88 112 MET A O 1
ATOM 886 N N . GLU A 1 113 ? 9.855 5.415 0.152 1.00 89.00 113 GLU A N 1
ATOM 887 C CA . GLU A 1 113 ? 9.741 5.684 1.594 1.00 89.00 113 GLU A CA 1
ATOM 888 C C . GLU A 1 113 ? 8.328 5.402 2.125 1.00 89.00 113 GLU A C 1
ATOM 890 O O . GLU A 1 113 ? 8.138 5.034 3.283 1.00 89.00 113 GLU A O 1
ATOM 895 N N . TRP A 1 114 ? 7.322 5.503 1.253 1.00 91.50 114 TRP A N 1
ATOM 896 C CA . TRP A 1 114 ? 5.929 5.179 1.562 1.00 91.50 114 TRP A CA 1
ATOM 897 C C . TRP A 1 114 ? 5.739 3.731 2.044 1.00 91.50 114 TRP A C 1
ATOM 899 O O . TRP A 1 114 ? 4.788 3.458 2.783 1.00 91.50 114 TRP A O 1
ATOM 909 N N . MET A 1 115 ? 6.638 2.815 1.655 1.00 94.19 115 MET A N 1
ATOM 910 C CA . MET A 1 115 ? 6.615 1.422 2.101 1.00 94.19 115 MET A CA 1
ATOM 911 C C . MET A 1 115 ? 6.894 1.317 3.599 1.00 94.19 115 MET A C 1
ATOM 913 O O . MET A 1 115 ? 6.203 0.567 4.277 1.00 94.19 115 MET A O 1
ATOM 917 N N . ASP A 1 116 ? 7.835 2.091 4.150 1.00 93.06 116 ASP A N 1
ATOM 918 C CA . ASP A 1 116 ? 8.111 2.052 5.592 1.00 93.06 116 ASP A CA 1
ATOM 919 C C . ASP A 1 116 ? 6.896 2.519 6.401 1.00 93.06 116 ASP A C 1
ATOM 921 O O . ASP A 1 116 ? 6.558 1.902 7.410 1.00 93.06 116 ASP A O 1
ATOM 925 N N . GLY A 1 117 ? 6.182 3.540 5.911 1.00 92.62 117 GLY A N 1
ATOM 926 C CA . GLY A 1 117 ? 4.904 3.965 6.483 1.00 92.62 117 GLY A CA 1
ATOM 927 C C . GLY A 1 117 ? 3.875 2.833 6.477 1.00 92.62 117 GLY A C 1
ATOM 928 O O . GLY A 1 117 ? 3.298 2.517 7.516 1.00 92.62 117 GLY A O 1
ATOM 929 N N . LEU A 1 118 ? 3.690 2.167 5.335 1.00 94.19 118 LEU A N 1
ATOM 930 C CA . LEU A 1 118 ? 2.769 1.034 5.208 1.00 94.19 118 LEU A CA 1
ATOM 931 C C . LEU A 1 118 ? 3.117 -0.101 6.182 1.00 94.19 118 LEU A C 1
ATOM 933 O O . LEU A 1 118 ? 2.237 -0.653 6.842 1.00 94.19 118 LEU A O 1
ATOM 937 N N . LEU A 1 119 ? 4.409 -0.399 6.329 1.00 95.38 119 LEU A N 1
ATOM 938 C CA . LEU A 1 119 ? 4.906 -1.435 7.226 1.00 95.38 119 LEU A CA 1
ATOM 939 C C . LEU A 1 119 ? 4.676 -1.129 8.712 1.00 95.38 119 LEU A C 1
ATOM 941 O O . LEU A 1 119 ? 4.823 -2.047 9.519 1.00 95.38 119 LEU A O 1
ATOM 945 N N . THR A 1 120 ? 4.302 0.096 9.097 1.00 93.88 120 THR A N 1
ATOM 946 C CA . THR A 1 120 ? 3.882 0.395 10.480 1.00 93.88 120 THR A CA 1
ATOM 947 C C . THR A 1 120 ? 2.540 -0.247 10.837 1.00 93.88 120 THR A C 1
ATOM 949 O O . THR A 1 120 ? 2.275 -0.502 12.012 1.00 93.88 120 THR A O 1
ATOM 952 N N . ILE A 1 121 ? 1.709 -0.567 9.839 1.00 95.19 121 ILE A N 1
ATOM 953 C CA . ILE A 1 121 ? 0.439 -1.261 10.033 1.00 95.19 121 ILE A CA 1
ATOM 954 C C . ILE A 1 121 ? 0.738 -2.749 10.215 1.00 95.19 121 ILE A C 1
ATOM 956 O O . ILE A 1 121 ? 1.204 -3.431 9.302 1.00 95.19 121 ILE A O 1
ATOM 960 N N . LYS A 1 122 ? 0.471 -3.259 11.418 1.00 94.12 122 LYS A N 1
ATOM 961 C CA . LYS A 1 122 ? 0.764 -4.642 11.800 1.00 94.12 122 LYS A CA 1
ATOM 962 C C . LYS A 1 122 ? -0.469 -5.362 12.308 1.00 94.12 122 LYS A C 1
ATOM 964 O O . LYS A 1 122 ? -1.395 -4.775 12.862 1.00 94.12 122 LYS A O 1
ATOM 969 N N . GLY A 1 123 ? -0.415 -6.681 12.203 1.00 94.19 123 GLY A N 1
ATOM 970 C CA . GLY A 1 123 ? -1.393 -7.563 12.801 1.00 94.19 123 GLY A CA 1
ATOM 971 C C . GLY A 1 123 ? -2.738 -7.558 12.077 1.00 94.19 123 GLY A C 1
ATOM 972 O O . GLY A 1 123 ? -3.769 -7.748 12.731 1.00 94.19 123 GLY A O 1
ATOM 973 N N . LEU A 1 124 ? -2.719 -7.357 10.760 1.00 96.81 124 LEU A N 1
ATOM 974 C CA . LEU A 1 124 ? -3.886 -7.544 9.904 1.00 96.81 124 LEU A CA 1
ATOM 975 C C . LEU A 1 124 ? -4.259 -9.032 9.837 1.00 96.81 124 LEU A C 1
ATOM 977 O O . LEU A 1 124 ? -3.424 -9.905 10.057 1.00 96.81 124 LEU A O 1
ATOM 981 N N . ALA A 1 125 ? -5.522 -9.316 9.542 1.00 96.31 125 ALA A N 1
ATOM 982 C CA . ALA A 1 125 ? -5.983 -10.650 9.167 1.00 96.31 125 ALA A CA 1
ATOM 983 C C . ALA A 1 125 ? -5.758 -10.920 7.671 1.00 96.31 125 ALA A C 1
ATOM 985 O O . ALA A 1 125 ? -5.556 -12.062 7.282 1.00 96.31 125 ALA A O 1
ATOM 986 N N . ASN A 1 126 ? -5.792 -9.873 6.841 1.00 95.25 126 ASN A N 1
ATOM 987 C CA . ASN A 1 126 ? -5.525 -9.966 5.411 1.00 95.25 126 ASN A CA 1
ATOM 988 C C . ASN A 1 126 ? -4.943 -8.651 4.873 1.00 95.25 126 ASN A C 1
ATOM 990 O O . ASN A 1 126 ? -5.379 -7.566 5.269 1.00 95.25 126 ASN A O 1
ATOM 994 N N . CYS A 1 127 ? -4.005 -8.755 3.935 1.00 97.06 127 CYS A N 1
ATOM 995 C CA . CYS A 1 127 ? -3.509 -7.638 3.140 1.00 97.06 127 CYS A CA 1
ATOM 996 C C . CYS A 1 127 ? -3.595 -8.027 1.659 1.00 97.06 127 CYS A C 1
ATOM 998 O O . CYS A 1 127 ? -2.860 -8.897 1.197 1.00 97.06 127 CYS A O 1
ATOM 1000 N N . ASN A 1 128 ? -4.511 -7.411 0.915 1.00 97.06 128 ASN A N 1
ATOM 1001 C CA . ASN A 1 128 ? -4.654 -7.664 -0.515 1.00 97.06 128 ASN A CA 1
ATOM 1002 C C . ASN A 1 128 ? -3.940 -6.576 -1.314 1.00 97.06 128 ASN A C 1
ATOM 1004 O O . ASN A 1 128 ? -4.153 -5.393 -1.055 1.00 97.06 128 ASN A O 1
ATOM 1008 N N . VAL A 1 129 ? -3.156 -6.969 -2.312 1.00 97.56 129 VAL A N 1
ATOM 1009 C CA . VAL A 1 129 ? -2.528 -6.042 -3.257 1.00 97.56 129 VAL A CA 1
ATOM 1010 C C . VAL A 1 129 ? -3.153 -6.255 -4.625 1.00 97.56 129 VAL A C 1
ATOM 1012 O O . VAL A 1 129 ? -3.265 -7.388 -5.082 1.00 97.56 129 VAL A O 1
ATOM 1015 N N . GLU A 1 130 ? -3.552 -5.168 -5.274 1.00 96.12 130 GLU A N 1
ATOM 1016 C CA . GLU A 1 130 ? -4.152 -5.202 -6.603 1.00 96.12 130 GLU A CA 1
ATOM 1017 C C . GLU A 1 130 ? -3.337 -4.347 -7.585 1.00 96.12 130 GLU A C 1
ATOM 1019 O O . GLU A 1 130 ? -3.164 -3.145 -7.349 1.00 96.12 130 GLU A O 1
ATOM 1024 N N . PRO A 1 131 ? -2.846 -4.917 -8.698 1.00 95.44 131 PRO A N 1
ATOM 1025 C CA . PRO A 1 131 ? -2.226 -4.134 -9.757 1.00 95.44 131 PRO A CA 1
ATOM 1026 C C . PRO A 1 131 ? -3.293 -3.355 -10.539 1.00 95.44 131 PRO A C 1
ATOM 1028 O O . PRO A 1 131 ? -4.143 -3.923 -11.219 1.00 95.44 131 PRO A O 1
ATOM 1031 N N . LEU A 1 132 ? -3.214 -2.026 -10.502 1.00 94.94 132 LEU A N 1
ATOM 1032 C CA . LEU A 1 132 ? -3.992 -1.133 -11.358 1.00 94.94 132 LEU A CA 1
ATOM 1033 C C . LEU A 1 132 ? -3.149 -0.776 -12.583 1.00 94.94 132 LEU A C 1
ATOM 1035 O O . LEU A 1 132 ? -2.388 0.195 -12.584 1.00 94.94 132 LEU A O 1
ATOM 1039 N N . VAL A 1 133 ? -3.237 -1.617 -13.610 1.00 93.94 133 VAL A N 1
ATOM 1040 C CA . VAL A 1 133 ? -2.345 -1.558 -14.772 1.00 93.94 133 VAL A CA 1
ATOM 1041 C C . VAL A 1 133 ? -2.711 -0.410 -15.712 1.00 93.94 133 VAL A C 1
ATOM 1043 O O . VAL A 1 133 ? -3.832 -0.319 -16.208 1.00 93.94 133 VAL A O 1
ATOM 1046 N N . VAL A 1 134 ? -1.731 0.441 -16.009 1.00 92.50 134 VAL A N 1
ATOM 1047 C CA . VAL A 1 134 ? -1.823 1.534 -16.980 1.00 92.50 134 VAL A CA 1
ATOM 1048 C C . VAL A 1 134 ? -0.710 1.417 -18.013 1.00 92.50 134 VAL A C 1
ATOM 1050 O O . VAL A 1 134 ? 0.405 0.996 -17.707 1.00 92.50 134 VAL A O 1
ATOM 1053 N N . HIS A 1 135 ? -0.982 1.823 -19.251 1.00 92.00 135 HIS A N 1
ATOM 1054 C CA . HIS A 1 135 ? 0.071 1.912 -20.258 1.00 92.00 135 HIS A CA 1
ATOM 1055 C C . HIS A 1 135 ? 1.079 3.003 -19.895 1.00 92.00 135 HIS A C 1
ATOM 1057 O O . HIS A 1 135 ? 0.704 4.119 -19.530 1.00 92.00 135 HIS A O 1
ATOM 1063 N N . CYS A 1 136 ? 2.364 2.700 -20.054 1.00 90.12 136 CYS A N 1
ATOM 1064 C CA . CYS A 1 136 ? 3.439 3.667 -19.885 1.00 90.12 136 CYS A CA 1
ATOM 1065 C C . CYS A 1 136 ? 4.418 3.618 -21.072 1.00 90.12 136 CYS A C 1
ATOM 1067 O O . CYS A 1 136 ? 4.482 2.623 -21.801 1.00 90.12 136 CYS A O 1
ATOM 1069 N N . PRO A 1 137 ? 5.194 4.688 -21.316 1.00 87.94 137 PRO A N 1
ATOM 1070 C CA . PRO A 1 137 ? 6.260 4.639 -22.306 1.00 87.94 137 PRO A CA 1
ATOM 1071 C C . PRO A 1 137 ? 7.395 3.713 -21.847 1.00 87.94 137 PRO A C 1
ATOM 1073 O O . PRO A 1 137 ? 7.552 3.437 -20.656 1.00 87.94 137 PRO A O 1
ATOM 1076 N N . PHE A 1 138 ? 8.232 3.288 -22.796 1.00 86.88 138 PHE A N 1
ATOM 1077 C CA . PHE A 1 138 ? 9.484 2.597 -22.487 1.00 86.88 138 PHE A CA 1
ATOM 1078 C C . PHE A 1 138 ? 10.389 3.445 -21.578 1.00 86.88 138 PHE A C 1
ATOM 1080 O O . PHE A 1 138 ? 10.379 4.682 -21.675 1.00 86.88 138 PHE A O 1
ATOM 1087 N N . PRO A 1 139 ? 11.191 2.806 -20.708 1.00 88.19 139 PRO A N 1
ATOM 1088 C CA . PRO A 1 139 ? 12.024 3.525 -19.761 1.00 88.19 139 PRO A CA 1
ATOM 1089 C C . PRO A 1 139 ? 13.083 4.359 -20.486 1.00 88.19 139 PRO A C 1
ATOM 1091 O O . PRO A 1 139 ? 13.913 3.839 -21.224 1.00 88.19 139 PRO A O 1
ATOM 1094 N N . LYS A 1 140 ? 13.066 5.672 -20.237 1.00 87.81 140 LYS A N 1
ATOM 1095 C CA . LYS A 1 140 ? 14.105 6.622 -20.678 1.00 87.81 140 LYS A CA 1
ATOM 1096 C C . LYS A 1 140 ? 14.980 7.124 -19.524 1.00 87.81 140 LYS A C 1
ATOM 1098 O O . LYS A 1 140 ? 15.860 7.951 -19.731 1.00 87.81 140 LYS A O 1
ATOM 1103 N N . SER A 1 141 ? 14.717 6.655 -18.304 1.00 88.56 141 SER A N 1
ATOM 1104 C CA . SER A 1 141 ? 15.447 7.012 -17.088 1.00 88.56 141 SER A CA 1
ATOM 1105 C C . SER A 1 141 ? 15.516 5.820 -16.135 1.00 88.56 141 SER A C 1
ATOM 1107 O O . SER A 1 141 ? 14.675 4.920 -16.193 1.00 88.56 141 SER A O 1
ATOM 1109 N N . ALA A 1 142 ? 16.490 5.837 -15.222 1.00 87.62 142 ALA A N 1
ATOM 1110 C CA . ALA A 1 142 ? 16.631 4.807 -14.193 1.00 87.62 142 ALA A CA 1
ATOM 1111 C C . ALA A 1 142 ? 15.405 4.736 -13.264 1.00 87.62 142 ALA A C 1
ATOM 1113 O O . ALA A 1 142 ? 14.974 3.646 -12.897 1.00 87.62 142 ALA A O 1
ATOM 1114 N N . ALA A 1 143 ? 14.801 5.883 -12.934 1.00 86.06 143 ALA A N 1
ATOM 1115 C CA . ALA A 1 143 ? 13.583 5.938 -12.128 1.00 86.06 143 ALA A CA 1
ATOM 1116 C C . ALA A 1 143 ? 12.400 5.250 -12.828 1.00 86.06 143 ALA A C 1
ATOM 1118 O O . ALA A 1 143 ? 11.683 4.474 -12.204 1.00 86.06 143 ALA A O 1
ATOM 1119 N N . MET A 1 144 ? 12.235 5.472 -14.138 1.00 88.81 144 MET A N 1
ATOM 1120 C CA . MET A 1 144 ? 11.189 4.813 -14.924 1.00 88.81 144 MET A CA 1
ATOM 1121 C C . MET A 1 144 ? 11.447 3.309 -15.069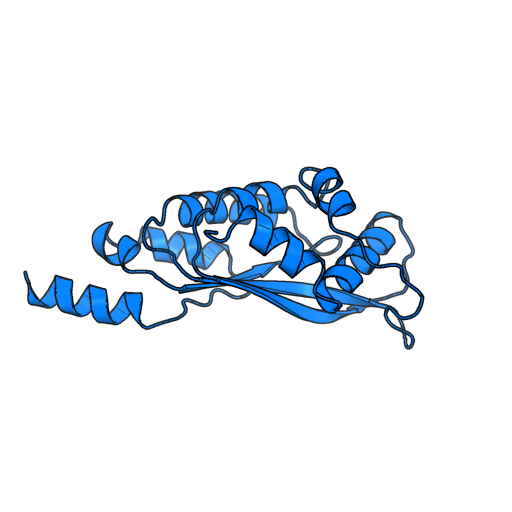 1.00 88.81 144 MET A C 1
ATOM 1123 O O . MET A 1 144 ? 10.519 2.517 -14.955 1.00 88.81 144 MET A O 1
ATOM 1127 N N . ALA A 1 145 ? 12.705 2.905 -15.276 1.00 90.62 145 ALA A N 1
ATOM 1128 C CA . ALA A 1 145 ? 13.075 1.491 -15.327 1.00 90.62 145 ALA A CA 1
ATOM 1129 C C . ALA A 1 145 ? 12.751 0.782 -14.004 1.00 90.62 145 ALA A C 1
ATOM 1131 O O . ALA A 1 145 ? 12.114 -0.268 -14.013 1.00 90.62 145 ALA A O 1
ATOM 1132 N N . ARG A 1 146 ? 13.104 1.398 -12.868 1.00 90.38 146 ARG A N 1
ATOM 1133 C CA . ARG A 1 146 ? 12.787 0.879 -11.531 1.00 90.38 146 ARG A CA 1
ATOM 1134 C C . ARG A 1 146 ? 11.282 0.806 -11.284 1.00 90.38 146 ARG A C 1
ATOM 1136 O O . ARG A 1 146 ? 10.813 -0.190 -10.749 1.00 90.38 146 ARG A O 1
ATOM 1143 N N . TYR A 1 147 ? 10.525 1.826 -11.688 1.00 91.19 147 TYR A N 1
ATOM 1144 C CA . TYR A 1 147 ? 9.065 1.814 -11.588 1.00 91.19 147 TYR A CA 1
ATOM 1145 C C . TYR A 1 147 ? 8.440 0.650 -12.351 1.00 91.19 147 TYR A C 1
ATOM 1147 O O . TYR A 1 147 ? 7.596 -0.061 -11.815 1.00 91.19 147 TYR A O 1
ATOM 1155 N N . ILE A 1 148 ? 8.861 0.447 -13.597 1.00 93.94 148 ILE A N 1
ATOM 1156 C CA . ILE A 1 148 ? 8.358 -0.632 -14.444 1.00 93.94 148 ILE A CA 1
ATOM 1157 C C . ILE A 1 148 ? 8.737 -1.996 -13.851 1.00 93.94 148 ILE A C 1
ATOM 1159 O O . ILE A 1 148 ? 7.905 -2.898 -13.815 1.00 93.94 148 ILE A O 1
ATOM 1163 N N . GLN A 1 149 ? 9.960 -2.135 -13.336 1.00 94.50 149 GLN A N 1
ATOM 1164 C CA . GLN A 1 149 ? 10.416 -3.358 -12.678 1.00 94.50 149 GLN A CA 1
ATOM 1165 C C . GLN A 1 149 ? 9.612 -3.668 -11.406 1.00 94.50 149 GLN A C 1
ATOM 1167 O O . GLN A 1 149 ? 9.207 -4.806 -11.177 1.00 94.50 149 GLN A O 1
ATOM 1172 N N . PHE A 1 150 ? 9.338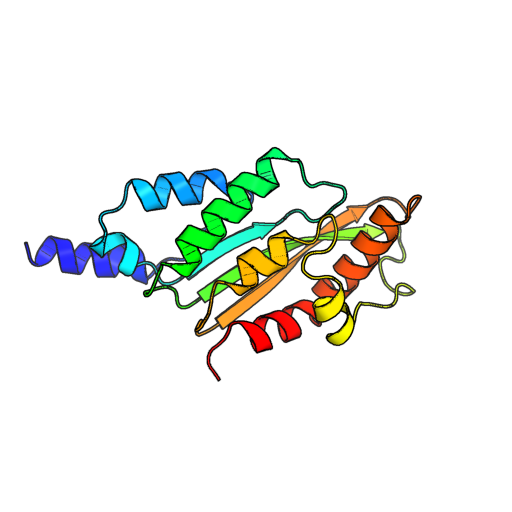 -2.643 -10.598 1.00 95.06 150 PHE A N 1
ATOM 1173 C CA . PHE A 1 150 ? 8.450 -2.749 -9.446 1.00 95.06 150 PHE A CA 1
ATOM 1174 C C . PHE A 1 150 ? 7.017 -3.088 -9.866 1.00 95.06 150 PHE A C 1
ATOM 1176 O O . PHE A 1 150 ? 6.398 -3.959 -9.265 1.00 95.06 150 PHE A O 1
ATOM 1183 N N . SER A 1 151 ? 6.518 -2.481 -10.943 1.00 95.38 151 SER A N 1
ATOM 1184 C CA . SER A 1 151 ? 5.185 -2.755 -11.491 1.00 95.38 151 SER A CA 1
ATOM 1185 C C . SER A 1 151 ? 5.024 -4.227 -11.881 1.00 95.38 151 SER A C 1
ATOM 1187 O O . SER A 1 151 ? 4.008 -4.825 -11.540 1.00 95.38 151 SER A O 1
ATOM 1189 N N . ALA A 1 152 ? 6.049 -4.825 -12.500 1.00 96.06 152 ALA A N 1
ATOM 1190 C CA . ALA A 1 152 ? 6.077 -6.255 -12.810 1.00 96.06 152 ALA A CA 1
ATOM 1191 C C . ALA A 1 152 ? 5.953 -7.126 -11.546 1.00 96.06 152 ALA A C 1
ATOM 1193 O O . ALA A 1 152 ? 5.207 -8.095 -11.540 1.00 96.06 152 ALA A O 1
ATOM 1194 N N . SER A 1 153 ? 6.620 -6.742 -10.451 1.00 96.88 153 SER A N 1
ATOM 1195 C CA . SER A 1 153 ? 6.555 -7.489 -9.182 1.00 96.88 153 SER A CA 1
ATOM 1196 C C . SER A 1 153 ? 5.256 -7.328 -8.389 1.00 96.88 153 SER A C 1
ATOM 1198 O O . SER A 1 153 ? 4.993 -8.061 -7.438 1.00 96.88 153 SER A O 1
ATOM 1200 N N . VAL A 1 154 ? 4.455 -6.317 -8.723 1.00 96.38 154 VAL A N 1
ATOM 1201 C CA . VAL A 1 154 ? 3.095 -6.196 -8.196 1.00 96.38 154 VAL A CA 1
ATOM 1202 C C . VAL A 1 154 ? 2.162 -7.094 -9.004 1.00 96.38 154 VAL A C 1
ATOM 1204 O O . VAL A 1 154 ? 1.326 -7.770 -8.413 1.00 96.38 154 VAL A O 1
ATOM 1207 N N . ASP A 1 155 ? 2.316 -7.106 -10.331 1.00 95.44 155 ASP A N 1
ATOM 1208 C CA . ASP A 1 155 ? 1.509 -7.919 -11.247 1.00 95.44 155 ASP A CA 1
ATOM 1209 C C . ASP A 1 155 ? 1.697 -9.425 -11.013 1.00 95.44 155 ASP A C 1
ATOM 1211 O O . ASP A 1 155 ? 0.718 -10.162 -10.925 1.00 95.44 155 ASP A O 1
ATOM 1215 N N . ASP A 1 156 ? 2.939 -9.876 -10.809 1.00 95.19 156 ASP A N 1
ATOM 1216 C CA . ASP A 1 156 ? 3.247 -11.286 -10.535 1.00 95.19 156 ASP A CA 1
ATOM 1217 C C . ASP A 1 156 ? 2.951 -11.733 -9.087 1.00 95.19 156 ASP A C 1
ATOM 1219 O O . ASP A 1 156 ? 3.074 -12.914 -8.755 1.00 95.19 156 ASP A O 1
ATOM 1223 N N . GLY A 1 157 ? 2.551 -10.798 -8.218 1.00 96.31 157 GLY A N 1
ATOM 1224 C CA . GLY A 1 157 ? 2.195 -11.046 -6.823 1.00 96.31 157 GLY A CA 1
ATOM 1225 C C . GLY A 1 157 ? 3.366 -11.092 -5.835 1.00 96.31 157 GLY A C 1
ATOM 1226 O O . GLY A 1 157 ? 3.124 -11.187 -4.628 1.00 96.31 157 GLY A O 1
ATOM 1227 N N . SER A 1 158 ? 4.620 -10.965 -6.275 1.00 97.19 158 SER A N 1
ATOM 1228 C CA . SER A 1 158 ? 5.800 -11.004 -5.396 1.00 97.19 158 SER A CA 1
ATOM 1229 C C . SER A 1 158 ? 5.749 -9.929 -4.307 1.00 97.19 158 SER A C 1
ATOM 1231 O O . SER A 1 158 ? 6.052 -10.195 -3.140 1.00 97.19 158 SER A O 1
ATOM 1233 N N . PHE A 1 159 ? 5.301 -8.720 -4.655 1.00 96.94 159 PHE A N 1
ATOM 1234 C CA . PHE A 1 159 ? 5.130 -7.631 -3.693 1.00 96.94 159 PHE A CA 1
ATOM 1235 C C . PHE A 1 159 ? 4.026 -7.929 -2.668 1.00 96.94 159 PHE A C 1
ATOM 1237 O O . PHE A 1 159 ? 4.170 -7.610 -1.487 1.00 96.94 159 PHE A O 1
ATOM 1244 N N . ALA A 1 160 ? 2.944 -8.590 -3.094 1.00 97.19 160 ALA A N 1
ATOM 1245 C CA . ALA A 1 160 ? 1.862 -9.000 -2.203 1.00 97.19 160 ALA A CA 1
ATOM 1246 C C . ALA A 1 160 ? 2.350 -10.019 -1.169 1.00 97.19 160 ALA A C 1
ATOM 1248 O O . ALA A 1 160 ? 2.046 -9.882 0.017 1.00 97.19 160 ALA A O 1
ATOM 1249 N N . VAL A 1 161 ? 3.143 -11.003 -1.600 1.00 97.31 161 VAL A N 1
ATOM 1250 C CA . VAL A 1 161 ? 3.756 -12.000 -0.711 1.00 97.31 161 VAL A CA 1
ATOM 1251 C C . VAL A 1 161 ? 4.643 -11.317 0.328 1.00 97.31 161 VAL A C 1
ATOM 1253 O O . VAL A 1 161 ? 4.485 -11.565 1.524 1.00 97.31 161 VAL A O 1
ATOM 1256 N N . TRP A 1 162 ? 5.523 -10.411 -0.107 1.00 97.19 162 TRP A N 1
ATOM 1257 C CA . TRP A 1 162 ? 6.405 -9.679 0.802 1.00 97.19 162 TRP A CA 1
ATOM 1258 C C . TRP A 1 162 ? 5.628 -8.822 1.815 1.00 97.19 162 TRP A C 1
ATOM 1260 O O . TRP A 1 162 ? 5.931 -8.858 3.006 1.00 97.19 162 TRP A O 1
ATOM 1270 N N . LEU A 1 163 ? 4.582 -8.098 1.398 1.00 96.44 163 LEU A N 1
ATOM 1271 C CA . LEU A 1 163 ? 3.766 -7.314 2.334 1.00 96.44 163 LEU A CA 1
ATOM 1272 C C . LEU A 1 163 ? 3.029 -8.192 3.351 1.00 96.44 163 LEU A C 1
ATOM 1274 O O . LEU A 1 163 ? 2.969 -7.840 4.531 1.00 96.44 163 LEU A O 1
ATOM 1278 N N . ASN A 1 164 ? 2.476 -9.327 2.916 1.00 96.56 164 ASN A N 1
ATOM 1279 C CA . ASN A 1 164 ? 1.763 -10.235 3.811 1.00 96.56 164 ASN A CA 1
ATOM 1280 C C . ASN A 1 164 ? 2.693 -10.818 4.885 1.00 96.56 164 ASN A C 1
ATOM 1282 O O . ASN A 1 164 ? 2.314 -10.788 6.055 1.00 96.56 164 ASN A O 1
ATOM 1286 N N . ASP A 1 165 ? 3.918 -11.223 4.524 1.00 95.75 165 ASP A N 1
ATOM 1287 C CA . ASP A 1 165 ? 4.959 -11.661 5.475 1.00 95.75 165 ASP A CA 1
ATOM 1288 C C . ASP A 1 165 ? 5.220 -10.616 6.572 1.00 95.75 165 ASP A C 1
ATOM 1290 O O . ASP A 1 165 ? 5.385 -10.945 7.746 1.00 95.75 165 ASP A O 1
ATOM 1294 N N . LYS A 1 166 ? 5.213 -9.326 6.215 1.00 95.19 166 LYS A N 1
ATOM 1295 C CA . LYS A 1 166 ? 5.520 -8.254 7.168 1.00 95.19 166 LYS A CA 1
ATOM 1296 C C . LYS A 1 166 ? 4.321 -7.753 7.971 1.00 95.19 166 LYS A C 1
ATOM 1298 O O . LYS A 1 166 ? 4.549 -7.131 9.013 1.00 95.19 166 LYS A O 1
ATOM 1303 N N . MET A 1 167 ? 3.085 -7.889 7.492 1.00 95.88 167 MET A N 1
ATOM 1304 C CA . MET A 1 167 ? 1.934 -7.134 8.026 1.00 95.88 167 MET A CA 1
ATOM 1305 C C . MET A 1 167 ? 0.812 -8.001 8.598 1.00 95.88 167 MET A C 1
ATOM 1307 O O . MET A 1 167 ? 0.077 -7.539 9.480 1.00 95.88 167 MET A O 1
ATOM 1311 N N . VAL A 1 168 ? 0.652 -9.228 8.108 1.00 95.69 168 VAL A N 1
ATOM 1312 C CA . VAL A 1 168 ? -0.433 -10.122 8.526 1.00 95.69 168 VAL A CA 1
ATOM 1313 C C . VAL A 1 168 ? 0.003 -10.949 9.734 1.00 95.69 168 VAL A C 1
ATOM 1315 O O . VAL A 1 168 ? 1.177 -11.270 9.896 1.00 95.69 168 VAL A O 1
ATOM 1318 N N . ARG A 1 169 ? -0.939 -11.245 10.639 1.00 79.44 169 ARG A N 1
ATOM 1319 C CA . ARG A 1 169 ? -0.685 -12.146 11.773 1.00 79.44 169 ARG A CA 1
ATOM 1320 C C . ARG A 1 169 ? -0.479 -13.562 11.243 1.00 79.44 169 ARG A C 1
ATOM 1322 O O . ARG A 1 169 ? -1.404 -14.122 10.661 1.00 79.44 169 ARG A O 1
ATOM 1329 N N . SER A 1 170 ? 0.702 -14.117 11.489 1.00 54.41 170 SER A N 1
ATOM 1330 C CA . SER A 1 170 ? 0.952 -15.562 11.503 1.00 54.41 170 SER A CA 1
ATOM 1331 C C . SER A 1 170 ? 0.313 -16.212 12.724 1.00 54.41 170 SER A C 1
ATOM 1333 O O . SER A 1 170 ? 0.481 -15.623 13.821 1.00 54.41 170 SER A O 1
#

Secondary structure (DSSP, 8-state):
-HHHHHHHHHHHHSSEEE-TT-HHHHHHHHHHS-HHHHHH--EEEEEEEPTTS--HHHHHHHHHHHHHHHT-TT--EEEEEEEEEEETTTTTTTS----HHHHHHHTTSTTTTHHHHHHT---BSEEEEEEEEEEEPPP-SHHHHHHHHHHHHHHTSHHHHHHHHHHB--

pLDDT: mean 89.41, std 9.15, range [54.41, 97.56]

Radius of gyration: 17.2 Å; chains: 1; bounding box: 45×32×51 Å